Protein AF-A0A810MU60-F1 (afdb_monomer_lite)

Secondary structure (DSSP, 8-state):
----PPP---HHHHGGG--HHHHHHHHHHHHHHHHHHHHHHHHHHHHHHH-HHHHHHHHHHHT-S-GGG--S----SB-TTSPBP--HHHHHHHHHHHHHHHHHHHHHHTT-

Structure (mmCIF, N/CA/C/O backbone):
data_AF-A0A810MU60-F1
#
_entry.id   AF-A0A810MU60-F1
#
loop_
_atom_site.group_PDB
_atom_si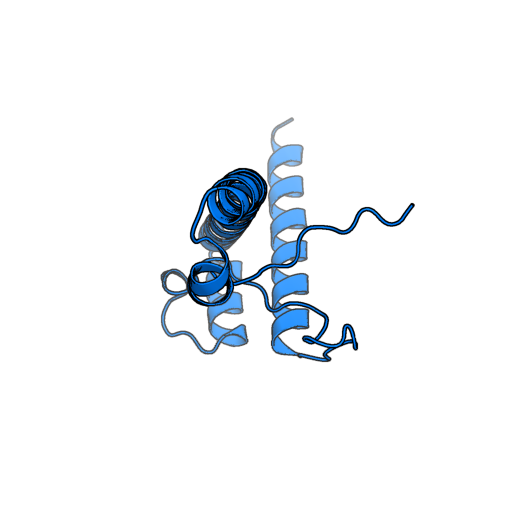te.id
_atom_site.type_symbol
_atom_site.label_atom_id
_atom_site.label_alt_id
_atom_site.label_comp_id
_atom_site.label_asym_id
_atom_site.label_entity_id
_atom_site.label_seq_id
_atom_site.pdbx_PDB_ins_code
_atom_site.Cartn_x
_atom_site.Cartn_y
_atom_site.Cartn_z
_atom_site.occupancy
_atom_site.B_iso_or_equiv
_atom_site.auth_seq_id
_atom_site.auth_comp_id
_atom_site.auth_asym_id
_atom_site.auth_atom_id
_atom_site.pdbx_PDB_model_num
ATOM 1 N N . MET A 1 1 ? 9.371 21.506 -18.593 1.00 31.98 1 MET A N 1
ATOM 2 C CA . MET A 1 1 ? 10.083 20.217 -18.725 1.00 31.98 1 MET A CA 1
ATOM 3 C C . MET A 1 1 ? 9.349 19.211 -17.861 1.00 31.98 1 MET A C 1
ATOM 5 O O . MET A 1 1 ? 9.357 19.369 -16.648 1.00 31.98 1 MET A O 1
ATOM 9 N N . ALA A 1 2 ? 8.615 18.274 -18.463 1.00 30.67 2 ALA A N 1
ATOM 10 C CA . ALA A 1 2 ? 7.940 17.227 -17.704 1.00 30.67 2 ALA A CA 1
ATOM 11 C C . ALA A 1 2 ? 9.018 16.299 -17.135 1.00 30.67 2 ALA A C 1
ATOM 13 O O . ALA A 1 2 ? 9.748 15.661 -17.889 1.00 30.67 2 ALA A O 1
ATOM 14 N N . THR A 1 3 ? 9.176 16.289 -15.815 1.00 36.25 3 THR A N 1
ATOM 15 C CA . THR A 1 3 ? 9.965 15.275 -15.124 1.00 36.25 3 THR A CA 1
ATOM 16 C C . THR A 1 3 ? 9.240 13.953 -15.315 1.00 36.25 3 THR A C 1
ATOM 18 O O . THR A 1 3 ? 8.257 13.665 -14.632 1.00 36.25 3 THR A O 1
ATOM 21 N N . ASP A 1 4 ? 9.691 13.195 -16.313 1.00 38.22 4 ASP A N 1
ATOM 22 C CA . ASP A 1 4 ? 9.208 11.862 -16.647 1.00 38.22 4 ASP A CA 1
ATOM 23 C C . ASP A 1 4 ? 9.510 10.957 -15.447 1.00 38.22 4 ASP A C 1
ATOM 25 O O . ASP A 1 4 ? 10.597 10.399 -15.290 1.00 38.22 4 ASP A O 1
ATOM 29 N N . SER A 1 5 ? 8.589 10.960 -14.482 1.00 43.06 5 SER A N 1
ATOM 30 C CA . SER A 1 5 ? 8.706 10.152 -13.281 1.00 43.06 5 SER A CA 1
ATOM 31 C C . SER A 1 5 ? 8.768 8.710 -13.753 1.00 43.06 5 SER A C 1
ATOM 33 O O . SER A 1 5 ? 7.834 8.256 -14.417 1.00 43.06 5 SER A O 1
ATOM 35 N N . PRO A 1 6 ? 9.856 7.987 -13.462 1.00 51.84 6 PRO A N 1
ATOM 36 C CA . PRO A 1 6 ? 10.114 6.730 -14.132 1.00 51.84 6 PRO A CA 1
ATOM 37 C C . PRO A 1 6 ? 8.978 5.747 -13.830 1.00 51.84 6 PRO A C 1
ATOM 39 O O . PRO A 1 6 ? 8.671 5.444 -12.671 1.00 51.84 6 PRO A O 1
ATOM 42 N N . ARG A 1 7 ? 8.313 5.310 -14.909 1.00 58.38 7 ARG A N 1
ATOM 43 C CA . ARG A 1 7 ? 7.166 4.394 -14.897 1.00 58.38 7 ARG A CA 1
ATOM 44 C C . ARG A 1 7 ? 7.494 3.149 -14.072 1.00 58.38 7 ARG A C 1
ATOM 46 O O . ARG A 1 7 ? 8.589 2.590 -14.161 1.00 58.38 7 ARG A O 1
ATOM 53 N N . ALA A 1 8 ? 6.526 2.680 -13.288 1.00 56.84 8 ALA A N 1
ATOM 54 C CA . ALA A 1 8 ? 6.640 1.413 -12.576 1.00 56.84 8 ALA A CA 1
ATOM 55 C C . ALA A 1 8 ? 6.568 0.246 -13.582 1.00 56.84 8 ALA A C 1
ATOM 57 O O . ALA A 1 8 ? 5.495 -0.272 -13.865 1.00 56.84 8 ALA A O 1
ATOM 58 N N . SER A 1 9 ? 7.717 -0.128 -14.148 1.00 62.91 9 SER A N 1
ATOM 59 C CA . SER A 1 9 ? 7.898 -1.305 -15.008 1.00 62.91 9 SER A CA 1
ATOM 60 C C . SER A 1 9 ? 8.367 -2.508 -14.178 1.00 62.91 9 SER A C 1
ATOM 62 O O . SER A 1 9 ? 9.046 -2.337 -13.159 1.00 62.91 9 SER A O 1
ATOM 64 N N . SER A 1 10 ? 7.989 -3.724 -14.582 1.00 66.25 10 SER A N 1
ATOM 65 C CA . SER A 1 10 ? 8.425 -4.973 -13.944 1.00 66.25 10 SER A CA 1
ATOM 66 C C . SER A 1 10 ? 9.847 -5.343 -14.375 1.00 66.25 10 SER A C 1
ATOM 68 O O . SER A 1 10 ? 10.211 -5.191 -15.539 1.00 66.25 10 SER A O 1
ATOM 70 N N . VAL A 1 11 ? 10.631 -5.919 -13.453 1.00 67.06 11 VAL A N 1
ATOM 71 C CA . VAL A 1 11 ? 11.972 -6.479 -13.738 1.00 67.06 11 VAL A CA 1
ATOM 72 C C . VAL A 1 11 ? 11.932 -7.449 -14.908 1.00 67.06 11 VAL A C 1
ATOM 74 O O . VAL A 1 11 ? 12.799 -7.409 -15.774 1.00 67.06 11 VAL A O 1
ATOM 77 N N . TRP A 1 12 ? 10.902 -8.287 -14.961 1.00 64.62 12 TRP A N 1
ATOM 78 C CA . TRP A 1 12 ? 10.765 -9.305 -15.996 1.00 64.62 12 TRP A CA 1
ATOM 79 C C . TRP A 1 12 ? 10.427 -8.718 -17.367 1.00 64.62 12 TRP A C 1
ATOM 81 O O . TRP A 1 12 ? 10.823 -9.287 -18.378 1.00 64.62 12 TRP A O 1
ATOM 91 N N . THR A 1 13 ? 9.757 -7.564 -17.401 1.00 71.81 13 THR A N 1
ATOM 92 C CA . THR A 1 13 ? 9.440 -6.843 -18.640 1.00 71.81 13 THR A CA 1
ATOM 93 C C . THR A 1 13 ? 10.683 -6.183 -19.232 1.00 71.81 13 THR A C 1
ATOM 95 O O . THR A 1 13 ? 10.865 -6.198 -20.444 1.00 71.81 13 THR A O 1
ATOM 98 N N . GLU A 1 14 ? 11.569 -5.640 -18.393 1.00 70.25 14 GLU A N 1
ATOM 99 C CA . GLU A 1 14 ? 12.779 -4.958 -18.870 1.00 70.25 14 GLU A CA 1
ATOM 100 C C . GLU A 1 14 ? 13.967 -5.906 -19.102 1.00 70.25 14 GLU A C 1
ATOM 102 O O . GLU A 1 14 ? 14.840 -5.600 -19.914 1.00 70.25 14 GLU A O 1
ATOM 107 N N . MET A 1 15 ? 14.013 -7.059 -18.419 1.00 73.69 15 MET A N 1
ATOM 108 C CA . MET A 1 15 ? 15.140 -8.005 -18.467 1.00 73.69 15 MET A CA 1
ATOM 109 C C . MET A 1 15 ? 15.608 -8.395 -19.883 1.00 73.69 15 MET A C 1
ATOM 111 O O . MET A 1 15 ? 16.824 -8.441 -20.098 1.00 73.69 15 MET A O 1
ATOM 115 N N . PRO A 1 16 ? 14.720 -8.653 -20.866 1.00 75.44 16 PRO A N 1
ATOM 116 C CA . PRO A 1 16 ? 15.139 -8.961 -22.235 1.00 75.44 16 PRO A CA 1
ATOM 117 C C . PRO A 1 16 ? 15.964 -7.845 -22.896 1.00 75.44 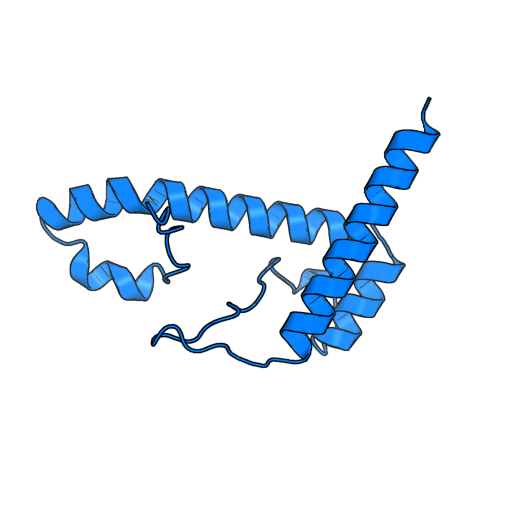16 PRO A C 1
ATOM 119 O O . PRO A 1 16 ? 16.844 -8.133 -23.704 1.00 75.44 16 PRO A O 1
ATOM 122 N N . PHE A 1 17 ? 15.733 -6.586 -22.512 1.00 72.69 17 PHE A N 1
ATOM 123 C CA . PHE A 1 17 ? 16.384 -5.395 -23.074 1.00 72.69 17 PHE A CA 1
ATOM 124 C C . PHE A 1 17 ? 17.627 -4.950 -22.286 1.00 72.69 17 PHE A C 1
ATOM 126 O O . PHE A 1 17 ? 18.274 -3.968 -22.645 1.00 72.69 17 PHE A O 1
ATOM 133 N N . MET A 1 18 ? 17.971 -5.663 -21.209 1.00 76.12 18 MET A N 1
ATOM 134 C CA . MET A 1 18 ? 19.088 -5.346 -20.310 1.00 76.12 18 MET A CA 1
ATOM 135 C C . MET A 1 18 ? 20.360 -6.159 -20.609 1.00 76.12 18 MET A C 1
ATOM 137 O O . MET A 1 18 ? 21.269 -6.216 -19.782 1.00 76.12 18 MET A O 1
ATOM 141 N N . ARG A 1 19 ? 20.464 -6.770 -21.797 1.00 74.12 19 ARG A N 1
ATOM 142 C CA . ARG A 1 19 ? 21.652 -7.531 -22.224 1.00 74.12 19 ARG A CA 1
ATOM 143 C C . ARG A 1 19 ? 22.688 -6.645 -22.930 1.00 74.12 19 ARG A C 1
ATOM 145 O O . ARG A 1 19 ? 22.342 -5.683 -23.610 1.00 74.12 19 ARG A O 1
ATOM 152 N N . GLY A 1 20 ? 23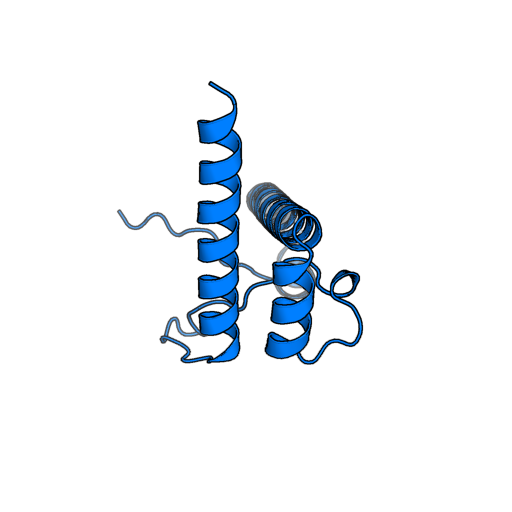.965 -7.007 -22.798 1.00 81.00 20 GLY A N 1
ATOM 153 C CA . GLY A 1 20 ? 25.087 -6.284 -23.408 1.00 81.00 20 GLY A CA 1
ATOM 154 C C . GLY A 1 20 ? 25.443 -4.963 -22.701 1.00 81.00 20 GLY A C 1
ATOM 155 O O . GLY A 1 20 ? 24.823 -4.608 -21.697 1.00 81.00 20 GLY A O 1
ATOM 156 N N . PRO A 1 21 ? 26.449 -4.223 -23.198 1.00 78.56 21 PRO A N 1
ATOM 157 C CA . PRO A 1 21 ? 26.956 -3.009 -22.547 1.00 78.56 21 PRO A CA 1
ATOM 158 C C . PRO A 1 21 ? 25.892 -1.904 -22.402 1.00 78.56 21 PRO A C 1
ATOM 160 O O . PRO A 1 21 ? 25.766 -1.323 -21.326 1.00 78.56 21 PRO A O 1
ATOM 163 N N . ILE A 1 22 ? 25.051 -1.700 -23.424 1.00 79.38 22 ILE A N 1
ATOM 164 C CA . ILE A 1 22 ? 23.914 -0.757 -23.385 1.00 79.38 22 ILE A CA 1
ATOM 165 C C . ILE A 1 22 ? 22.864 -1.204 -22.351 1.00 79.38 22 ILE A C 1
ATOM 167 O O . ILE A 1 22 ? 22.335 -0.399 -21.582 1.00 79.38 22 ILE A O 1
ATOM 171 N N . GLY A 1 23 ? 22.591 -2.508 -22.273 1.00 79.38 23 GLY A N 1
ATOM 172 C CA . GLY A 1 23 ? 21.680 -3.074 -21.282 1.00 79.38 23 GLY A CA 1
ATOM 173 C C . GLY A 1 23 ? 22.166 -2.900 -19.839 1.00 79.38 23 GLY A C 1
ATOM 174 O O . GLY A 1 23 ? 21.365 -2.617 -18.947 1.00 79.38 23 GLY A O 1
ATOM 175 N N . ALA A 1 24 ? 23.481 -2.980 -19.610 1.00 80.81 24 ALA A N 1
ATOM 176 C CA . ALA A 1 24 ? 24.090 -2.756 -18.301 1.00 80.81 24 ALA A CA 1
ATOM 177 C C . ALA A 1 24 ? 23.993 -1.291 -17.837 1.00 80.81 24 ALA A C 1
ATOM 179 O O . ALA A 1 24 ? 23.858 -1.031 -16.639 1.00 80.81 24 ALA A O 1
ATOM 180 N N . GLU A 1 25 ? 24.060 -0.325 -18.754 1.00 82.50 25 GLU A N 1
ATOM 181 C CA . GLU A 1 25 ? 23.818 1.094 -18.451 1.00 82.50 25 GLU A CA 1
ATOM 182 C C . GLU A 1 25 ? 22.348 1.355 -18.134 1.00 82.50 25 GLU A C 1
ATOM 184 O O . GLU A 1 25 ? 22.029 1.980 -17.119 1.00 82.50 25 GLU A O 1
ATOM 189 N N . ARG A 1 26 ? 21.441 0.786 -18.934 1.00 79.12 26 ARG A N 1
ATOM 190 C CA . ARG A 1 26 ? 19.998 0.871 -18.693 1.00 79.12 26 ARG A CA 1
ATOM 191 C C . ARG A 1 26 ? 19.610 0.265 -17.342 1.00 79.12 26 ARG A C 1
ATOM 193 O O . ARG A 1 26 ? 18.824 0.857 -16.607 1.00 79.12 26 ARG A O 1
ATOM 200 N N . LEU A 1 27 ? 20.212 -0.864 -16.963 1.00 80.00 27 LEU A N 1
ATOM 201 C CA . LEU A 1 27 ? 20.033 -1.467 -15.641 1.00 80.00 27 LEU A CA 1
ATOM 202 C C . LEU A 1 27 ? 20.543 -0.549 -14.518 1.00 80.00 27 LEU A C 1
ATOM 204 O O . LEU A 1 27 ? 19.841 -0.356 -13.524 1.00 80.00 27 LEU A O 1
ATOM 208 N N . ARG A 1 28 ? 21.731 0.052 -14.677 1.00 83.06 28 ARG A N 1
ATOM 209 C CA . ARG A 1 28 ? 22.294 1.008 -13.705 1.00 83.06 28 ARG A CA 1
ATOM 210 C C . ARG A 1 28 ? 21.388 2.222 -13.491 1.00 83.06 28 ARG A C 1
ATOM 212 O O . ARG A 1 28 ? 21.222 2.640 -12.349 1.00 83.06 28 ARG A O 1
ATOM 219 N N . ALA A 1 29 ? 20.766 2.736 -14.549 1.00 83.31 29 ALA A N 1
ATOM 220 C CA . ALA A 1 29 ? 19.811 3.841 -14.460 1.00 83.31 29 ALA A CA 1
ATOM 221 C C . ALA A 1 29 ? 18.475 3.429 -13.812 1.00 83.31 29 ALA A C 1
ATOM 223 O O . ALA A 1 29 ? 17.861 4.209 -13.088 1.00 83.31 29 ALA A O 1
ATOM 224 N N . TRP A 1 30 ? 18.029 2.194 -14.042 1.00 80.69 30 TRP A N 1
ATOM 225 C CA . TRP A 1 30 ? 16.708 1.719 -13.627 1.00 80.69 30 TRP A CA 1
ATOM 226 C C . TRP A 1 30 ? 16.643 1.184 -12.184 1.00 80.69 30 TRP A C 1
ATOM 228 O O . TRP A 1 30 ? 15.631 1.343 -11.495 1.00 80.69 30 TRP A O 1
ATOM 238 N N . LEU A 1 31 ? 17.720 0.568 -11.685 1.00 83.44 31 LEU A N 1
ATOM 239 C CA . LEU A 1 31 ? 17.769 -0.002 -10.331 1.00 83.44 31 LEU A CA 1
ATOM 240 C C . LEU A 1 31 ? 17.472 1.010 -9.205 1.00 83.44 31 LEU A C 1
ATOM 242 O O . LEU A 1 31 ? 16.726 0.647 -8.288 1.00 83.44 31 LEU A O 1
ATOM 246 N N . PRO A 1 32 ? 17.993 2.255 -9.226 1.00 86.25 32 PRO A N 1
ATOM 247 C CA . PRO A 1 32 ? 17.653 3.263 -8.224 1.00 86.25 32 PRO A CA 1
ATOM 248 C C . PRO A 1 32 ? 16.149 3.535 -8.151 1.00 86.25 32 PRO A C 1
ATOM 250 O O . PRO A 1 32 ? 15.579 3.509 -7.061 1.00 86.25 32 PRO A O 1
ATOM 253 N N . THR A 1 33 ? 15.480 3.681 -9.298 1.00 82.62 33 THR A N 1
ATOM 254 C CA . THR A 1 33 ? 14.023 3.847 -9.353 1.00 82.62 33 THR A CA 1
ATOM 255 C C . THR A 1 33 ? 13.295 2.687 -8.685 1.00 82.62 33 THR A C 1
ATOM 257 O O . THR A 1 33 ? 12.382 2.899 -7.886 1.00 82.62 33 THR A O 1
ATOM 260 N N . GLN A 1 34 ? 13.694 1.451 -8.989 1.00 81.12 34 GLN A N 1
ATOM 261 C CA . GLN A 1 34 ? 13.071 0.267 -8.399 1.00 81.12 34 GLN A CA 1
ATOM 262 C C . GLN A 1 34 ? 13.252 0.220 -6.884 1.00 81.12 34 GLN A C 1
ATOM 264 O O . GLN A 1 34 ? 12.313 -0.128 -6.166 1.00 81.12 34 GLN A O 1
ATOM 269 N N . ARG A 1 35 ? 14.429 0.610 -6.381 1.00 85.88 35 ARG A N 1
ATOM 270 C CA . ARG A 1 35 ? 14.676 0.728 -4.938 1.00 85.88 35 ARG A CA 1
ATOM 271 C C . ARG A 1 35 ? 13.743 1.757 -4.310 1.00 85.88 35 ARG A C 1
ATOM 273 O O . ARG A 1 35 ? 13.038 1.413 -3.369 1.00 85.88 35 ARG A O 1
ATOM 280 N N . THR A 1 36 ? 13.651 2.960 -4.875 1.00 87.69 36 THR A N 1
ATOM 281 C CA . THR A 1 36 ? 12.732 4.002 -4.394 1.00 87.69 36 THR A CA 1
ATOM 282 C C . THR A 1 36 ? 11.280 3.526 -4.383 1.00 87.69 36 THR A C 1
ATOM 284 O O . THR A 1 36 ? 10.568 3.741 -3.403 1.00 87.69 36 THR A O 1
ATOM 287 N N . ASN A 1 37 ? 10.834 2.843 -5.439 1.00 86.19 37 ASN A N 1
ATOM 288 C CA . ASN A 1 37 ? 9.473 2.317 -5.524 1.00 86.19 37 ASN A CA 1
ATOM 289 C C . ASN A 1 37 ? 9.200 1.251 -4.456 1.00 86.19 37 ASN A C 1
ATOM 291 O O . ASN A 1 37 ? 8.144 1.284 -3.825 1.00 86.19 37 ASN A O 1
ATOM 295 N N . ARG A 1 38 ? 10.159 0.349 -4.210 1.00 88.19 38 ARG A N 1
ATOM 296 C CA . ARG A 1 38 ? 10.067 -0.651 -3.136 1.00 88.19 38 ARG A CA 1
ATOM 297 C C . ARG A 1 38 ? 10.022 0.005 -1.762 1.00 88.19 38 ARG A C 1
ATOM 299 O O . ARG A 1 38 ? 9.120 -0.310 -1.000 1.00 88.19 38 ARG A O 1
ATOM 306 N N . THR A 1 39 ? 10.908 0.959 -1.479 1.00 90.62 39 THR A N 1
ATOM 307 C CA . THR A 1 39 ? 10.897 1.709 -0.213 1.00 90.62 39 THR A CA 1
ATOM 308 C C . THR A 1 39 ? 9.558 2.408 0.005 1.00 90.62 39 THR A C 1
ATOM 310 O O . THR A 1 39 ? 8.961 2.273 1.065 1.00 90.62 39 THR A O 1
ATOM 313 N N . ARG A 1 40 ? 9.020 3.092 -1.014 1.00 90.94 40 ARG A N 1
ATOM 314 C CA . ARG A 1 40 ? 7.698 3.733 -0.921 1.00 90.94 40 ARG A CA 1
ATOM 315 C C . ARG A 1 40 ? 6.585 2.722 -0.642 1.00 90.94 40 ARG A C 1
ATOM 317 O O . ARG A 1 40 ? 5.701 3.008 0.159 1.00 90.94 40 ARG A O 1
ATOM 324 N N . ALA A 1 41 ? 6.609 1.562 -1.296 1.00 91.62 41 ALA A N 1
ATOM 325 C CA . ALA A 1 41 ? 5.627 0.507 -1.061 1.00 91.62 41 ALA A CA 1
ATOM 326 C C . ALA A 1 41 ? 5.722 -0.046 0.370 1.00 91.62 41 ALA A C 1
ATOM 328 O O . ALA A 1 41 ? 4.700 -0.119 1.051 1.00 91.62 41 ALA A O 1
ATOM 329 N N . THR A 1 42 ? 6.932 -0.339 0.852 1.00 93.81 42 THR A N 1
ATOM 330 C CA . THR A 1 42 ? 7.179 -0.776 2.232 1.00 93.81 42 THR A CA 1
ATOM 331 C C . THR A 1 42 ? 6.675 0.252 3.240 1.00 93.81 42 THR A C 1
ATOM 333 O O . THR A 1 42 ? 5.854 -0.098 4.081 1.00 93.81 42 THR A O 1
ATOM 336 N N . ASN A 1 43 ? 7.040 1.529 3.092 1.00 94.94 43 ASN A N 1
ATOM 337 C CA . ASN A 1 43 ? 6.609 2.583 4.015 1.00 94.94 43 ASN A CA 1
ATOM 338 C C . ASN A 1 43 ? 5.078 2.720 4.049 1.00 94.94 43 ASN A C 1
ATOM 340 O O . ASN A 1 43 ? 4.489 2.856 5.116 1.00 94.94 43 ASN A O 1
ATOM 344 N N . ARG A 1 44 ? 4.401 2.652 2.892 1.00 95.25 44 ARG A N 1
ATOM 345 C CA . ARG A 1 44 ? 2.925 2.662 2.845 1.00 95.25 44 ARG A CA 1
ATOM 346 C C .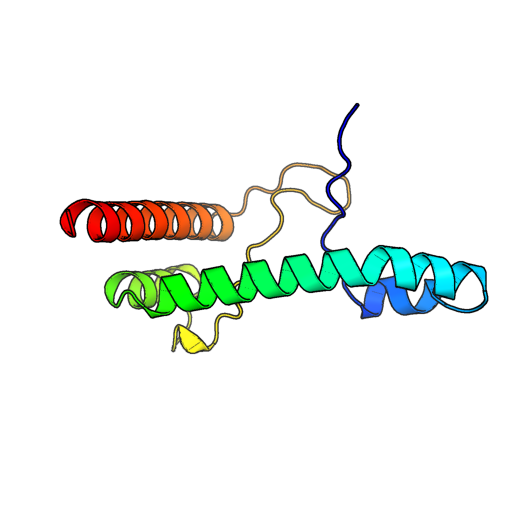 ARG A 1 44 ? 2.328 1.479 3.596 1.00 95.25 44 ARG A C 1
ATOM 348 O O . ARG A 1 44 ? 1.375 1.653 4.349 1.00 95.25 44 ARG A O 1
ATOM 355 N N . ARG A 1 45 ? 2.877 0.284 3.373 1.00 96.88 45 ARG A N 1
ATOM 356 C CA . ARG A 1 45 ? 2.439 -0.938 4.047 1.00 96.88 45 ARG A CA 1
ATOM 357 C C . ARG A 1 45 ? 2.599 -0.806 5.557 1.00 96.88 45 ARG A C 1
ATOM 359 O O . ARG A 1 45 ? 1.642 -1.067 6.273 1.00 96.88 45 ARG A O 1
ATOM 366 N N . GLU A 1 46 ? 3.773 -0.410 6.031 1.00 97.06 46 GLU A N 1
ATOM 367 C CA . GLU A 1 46 ? 4.063 -0.273 7.462 1.00 97.06 46 GLU A CA 1
ATOM 368 C C . GLU A 1 46 ? 3.099 0.698 8.138 1.00 97.06 46 GLU A C 1
ATOM 370 O O . GLU A 1 46 ? 2.479 0.343 9.137 1.00 97.06 46 GLU A O 1
ATOM 375 N N . ARG A 1 47 ? 2.880 1.867 7.529 1.00 96.12 47 ARG A N 1
ATOM 376 C CA . ARG A 1 47 ? 1.957 2.878 8.054 1.00 96.12 47 ARG A CA 1
ATOM 377 C C . ARG A 1 47 ? 0.522 2.371 8.141 1.00 96.12 47 ARG A C 1
ATOM 379 O O . ARG A 1 47 ? -0.104 2.488 9.182 1.00 96.12 47 ARG A O 1
ATOM 386 N N . VAL A 1 48 ? 0.006 1.726 7.095 1.00 97.50 48 VAL A N 1
ATOM 387 C CA . VAL A 1 48 ? -1.347 1.139 7.144 1.00 97.50 48 VAL A CA 1
ATOM 388 C C . VAL A 1 48 ? -1.441 0.027 8.192 1.00 97.50 48 VAL A C 1
ATOM 390 O O . VAL A 1 48 ? -2.459 -0.095 8.865 1.00 97.50 48 VAL A O 1
ATOM 393 N N . LEU A 1 49 ? -0.399 -0.794 8.352 1.00 96.94 49 LEU A N 1
ATOM 394 C CA . LEU A 1 49 ? -0.404 -1.885 9.331 1.00 96.94 49 LEU A CA 1
ATOM 395 C C . LEU A 1 49 ? -0.299 -1.405 10.787 1.00 96.94 49 LEU A C 1
ATOM 397 O O . LEU A 1 49 ? -0.710 -2.153 11.681 1.00 96.94 49 LEU A O 1
ATOM 401 N N . ALA A 1 50 ? 0.210 -0.192 11.016 1.00 97.00 50 ALA A N 1
ATOM 402 C CA . ALA A 1 50 ? 0.273 0.437 12.334 1.00 97.00 50 ALA A CA 1
ATOM 403 C C . ALA A 1 50 ? -1.112 0.834 12.875 1.00 97.00 50 ALA A C 1
ATOM 405 O O . ALA A 1 50 ? -1.294 0.915 14.085 1.00 97.00 50 ALA A O 1
ATOM 406 N N . HIS A 1 51 ? -2.095 1.026 11.990 1.00 97.00 51 HIS A N 1
ATOM 407 C CA . HIS A 1 51 ? -3.440 1.479 12.342 1.00 97.00 51 HIS A CA 1
ATOM 408 C C . HIS A 1 51 ? -4.473 0.358 12.194 1.00 97.00 51 HIS A C 1
ATOM 410 O O . HIS A 1 51 ? -4.790 -0.073 11.086 1.00 97.00 51 HIS A O 1
ATOM 416 N N . ASP A 1 52 ? -5.068 -0.087 13.302 1.00 97.12 52 ASP A N 1
ATOM 417 C CA . ASP A 1 52 ? -6.059 -1.175 13.322 1.00 97.12 52 ASP A CA 1
ATOM 418 C C . ASP A 1 52 ? -7.255 -0.927 12.388 1.00 97.12 52 ASP A C 1
ATOM 420 O O . ASP A 1 52 ? -7.648 -1.811 11.620 1.00 97.12 52 ASP A O 1
ATOM 424 N N . TRP A 1 53 ? -7.789 0.297 12.397 1.00 97.56 53 TRP A N 1
ATOM 425 C CA . TRP A 1 53 ? -8.887 0.716 11.521 1.00 97.56 53 TRP A CA 1
ATOM 426 C C . TRP A 1 53 ? -8.489 0.663 10.037 1.00 97.56 53 TRP A C 1
ATOM 428 O O . TRP A 1 53 ? -9.281 0.247 9.186 1.00 97.56 53 TRP A O 1
ATOM 438 N N . ALA A 1 54 ? -7.242 1.022 9.724 1.00 97.38 54 ALA A N 1
ATOM 439 C CA . ALA A 1 54 ? -6.732 1.050 8.362 1.00 97.38 54 ALA A CA 1
ATOM 440 C C . ALA A 1 54 ? -6.533 -0.369 7.819 1.00 97.38 54 ALA A C 1
ATOM 442 O O . ALA A 1 54 ? -6.852 -0.629 6.658 1.00 97.38 54 ALA A O 1
ATOM 443 N N . ARG A 1 55 ? -6.089 -1.314 8.663 1.00 97.81 55 ARG A N 1
ATOM 444 C CA . ARG A 1 55 ? -6.003 -2.742 8.307 1.00 97.81 55 ARG A CA 1
ATOM 445 C C . ARG A 1 55 ? -7.361 -3.307 7.908 1.00 97.81 55 ARG A C 1
ATOM 447 O O . ARG A 1 55 ? -7.470 -3.951 6.866 1.00 97.81 55 ARG A O 1
ATOM 454 N N . THR A 1 56 ? -8.395 -3.040 8.704 1.00 97.56 56 THR A N 1
ATOM 455 C CA . THR A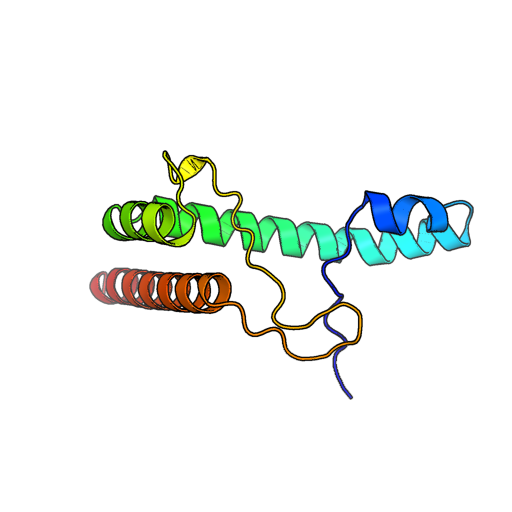 1 56 ? -9.761 -3.508 8.427 1.00 97.56 56 THR A CA 1
ATOM 456 C C . THR A 1 56 ? -10.287 -2.929 7.116 1.00 97.56 56 THR A C 1
ATOM 458 O O . THR A 1 56 ? -10.771 -3.674 6.261 1.00 97.56 56 THR A O 1
ATOM 461 N N . ARG A 1 57 ? -10.124 -1.617 6.905 1.00 97.50 57 ARG A N 1
ATOM 462 C CA . ARG A 1 57 ? -10.550 -0.954 5.665 1.00 97.50 57 ARG A CA 1
ATOM 463 C C . ARG A 1 57 ? -9.780 -1.459 4.443 1.00 97.50 57 ARG A C 1
ATOM 465 O O . ARG A 1 57 ? -10.380 -1.690 3.398 1.00 97.50 57 ARG A O 1
ATOM 472 N N . LEU A 1 58 ? -8.474 -1.700 4.565 1.00 97.62 58 LEU A N 1
ATOM 473 C CA . LEU A 1 58 ? -7.666 -2.286 3.493 1.00 97.62 58 LEU A CA 1
ATOM 474 C C . LEU A 1 58 ? -8.188 -3.668 3.077 1.00 97.62 58 LEU A C 1
ATOM 476 O O . LEU A 1 58 ? -8.318 -3.939 1.882 1.00 97.62 58 LEU A O 1
ATOM 480 N N . CYS A 1 59 ? -8.501 -4.529 4.050 1.00 97.31 59 CYS A N 1
ATOM 481 C CA . CYS A 1 59 ? -9.078 -5.844 3.784 1.00 97.31 59 CYS A CA 1
ATOM 482 C C . CYS A 1 59 ? -10.400 -5.746 3.019 1.00 97.31 59 CYS A C 1
ATOM 484 O O . CYS A 1 59 ? -10.623 -6.541 2.112 1.00 97.31 59 CYS A O 1
ATOM 486 N N . GLN A 1 60 ? -11.242 -4.756 3.323 1.00 96.44 60 GLN A N 1
ATOM 487 C CA . GLN A 1 60 ? -12.497 -4.522 2.601 1.00 96.44 60 GLN A CA 1
ATOM 488 C C . GLN A 1 60 ? -12.252 -4.051 1.161 1.00 96.44 60 GLN A C 1
ATOM 490 O O . GLN A 1 60 ? -12.838 -4.602 0.231 1.00 96.44 60 GLN A O 1
ATOM 495 N N . ILE A 1 61 ? -11.345 -3.087 0.960 1.00 95.38 61 ILE A N 1
ATOM 496 C CA . ILE A 1 61 ? -11.021 -2.537 -0.369 1.00 95.38 61 ILE A CA 1
ATOM 497 C C . ILE A 1 61 ? -10.467 -3.622 -1.300 1.00 95.38 61 ILE A C 1
ATOM 499 O O . ILE A 1 61 ? -10.844 -3.709 -2.469 1.00 95.38 61 ILE A O 1
ATOM 503 N N . LEU A 1 62 ? -9.544 -4.436 -0.786 1.00 94.75 62 LEU A N 1
ATOM 504 C CA . LEU A 1 62 ? -8.827 -5.441 -1.572 1.00 94.75 62 LEU A CA 1
ATOM 505 C C . LEU A 1 62 ? -9.422 -6.848 -1.462 1.00 94.75 62 LEU A C 1
ATOM 507 O O . LEU A 1 62 ? -8.877 -7.771 -2.062 1.00 94.75 62 LEU A O 1
ATOM 511 N N . GLN A 1 63 ? -10.514 -7.010 -0.710 1.00 94.50 63 GLN A N 1
ATOM 512 C CA . GLN A 1 63 ? -11.140 -8.303 -0.411 1.00 94.50 63 GLN A CA 1
ATOM 513 C C . GLN A 1 63 ? -10.120 -9.330 0.119 1.00 94.50 63 GLN A C 1
ATOM 515 O O . GLN A 1 63 ? -10.073 -10.484 -0.305 1.00 94.50 63 GLN A O 1
ATOM 520 N N . LEU A 1 64 ? -9.257 -8.887 1.038 1.00 93.44 64 LEU A N 1
ATOM 521 C CA . LEU A 1 64 ? -8.217 -9.713 1.650 1.00 93.44 64 LEU A CA 1
ATOM 522 C C . LEU A 1 64 ? -8.695 -10.286 2.981 1.00 93.44 64 LEU A C 1
ATOM 524 O O . LEU A 1 64 ? -9.357 -9.614 3.764 1.00 93.44 64 LEU A O 1
ATOM 528 N N . THR A 1 65 ? -8.263 -11.509 3.284 1.00 94.31 65 THR A N 1
ATOM 529 C CA . THR A 1 65 ? -8.471 -12.121 4.608 1.00 94.31 65 THR A CA 1
ATOM 530 C C . THR A 1 65 ? -7.550 -11.534 5.682 1.00 94.31 65 THR A C 1
ATOM 532 O O . THR A 1 65 ? -7.836 -11.650 6.864 1.00 94.31 65 THR A O 1
ATOM 535 N N . ASP A 1 66 ? -6.404 -10.975 5.279 1.00 95.12 66 ASP A N 1
ATOM 536 C CA . ASP A 1 66 ? -5.391 -10.399 6.168 1.00 95.12 66 ASP A CA 1
ATOM 537 C C . ASP A 1 66 ? -4.662 -9.254 5.448 1.00 95.12 66 ASP A C 1
ATOM 539 O O . ASP A 1 66 ? -4.125 -9.432 4.348 1.00 95.12 66 ASP A O 1
ATOM 543 N N . ALA A 1 67 ? -4.604 -8.092 6.099 1.00 95.56 67 ALA A N 1
ATOM 544 C CA . ALA A 1 67 ? -3.935 -6.888 5.624 1.00 95.56 67 ALA A CA 1
ATOM 545 C C . ALA A 1 67 ? -2.430 -7.103 5.389 1.00 95.56 67 ALA A C 1
ATOM 547 O O . ALA A 1 67 ? -1.848 -6.481 4.500 1.00 95.56 67 ALA A O 1
ATOM 548 N N . ARG A 1 68 ? -1.784 -8.027 6.117 1.00 96.00 68 ARG A N 1
ATOM 549 C CA . ARG A 1 68 ? -0.351 -8.350 5.956 1.00 96.00 68 ARG A CA 1
ATOM 550 C C . ARG A 1 68 ? -0.021 -8.967 4.595 1.00 96.00 68 ARG A C 1
ATOM 552 O O . ARG A 1 68 ? 1.152 -9.004 4.211 1.00 96.00 68 ARG A O 1
ATOM 559 N N . LYS A 1 69 ? -1.024 -9.435 3.846 1.00 94.38 69 LYS A N 1
ATOM 560 C CA . LYS A 1 69 ? -0.846 -9.930 2.473 1.00 94.38 69 LYS A CA 1
ATOM 561 C C . LYS A 1 69 ? -0.641 -8.796 1.466 1.00 94.38 69 LYS A C 1
ATOM 563 O O . LYS A 1 69 ? -0.087 -9.029 0.395 1.00 94.38 69 LYS A O 1
ATOM 568 N N . TRP A 1 70 ? -1.026 -7.566 1.801 1.00 95.50 70 TRP A N 1
ATOM 569 C CA . TRP A 1 70 ? -0.799 -6.413 0.939 1.00 95.50 70 TRP A CA 1
ATOM 570 C C . TRP A 1 70 ? 0.664 -5.964 0.983 1.00 95.50 70 TRP A C 1
ATOM 572 O O . TRP A 1 70 ? 1.251 -5.752 2.042 1.00 95.50 70 TRP A O 1
ATOM 582 N N . ASN A 1 71 ? 1.279 -5.800 -0.182 1.00 93.56 71 ASN A N 1
ATOM 583 C CA . ASN A 1 71 ? 2.689 -5.428 -0.342 1.00 93.56 71 ASN A CA 1
ATOM 584 C C . ASN A 1 71 ? 2.913 -3.909 -0.486 1.00 93.56 71 ASN A C 1
ATOM 586 O O . ASN A 1 71 ? 4.001 -3.492 -0.876 1.00 93.56 71 ASN A O 1
ATOM 590 N N . GLY A 1 72 ? 1.895 -3.083 -0.225 1.00 93.31 72 GLY A N 1
ATOM 591 C CA . GLY A 1 72 ? 1.985 -1.632 -0.410 1.00 93.31 72 GLY A CA 1
ATOM 592 C C . GLY A 1 72 ? 1.838 -1.172 -1.864 1.00 93.31 72 GLY A C 1
ATOM 593 O O . GLY A 1 72 ? 2.115 -0.006 -2.172 1.00 93.31 72 GLY A O 1
ATOM 594 N N . TYR A 1 73 ? 1.448 -2.070 -2.775 1.00 91.00 73 TYR A N 1
ATOM 595 C CA . TYR A 1 73 ? 1.173 -1.741 -4.169 1.00 91.00 73 TYR A CA 1
ATOM 596 C C . TYR A 1 73 ? -0.103 -0.907 -4.303 1.00 91.00 73 TYR A C 1
ATOM 598 O O . TYR A 1 73 ? -1.124 -1.193 -3.678 1.00 91.00 73 TYR A O 1
ATOM 606 N N . VAL A 1 74 ? -0.031 0.109 -5.161 1.00 90.31 74 VAL A N 1
ATOM 607 C CA . VAL A 1 74 ? -1.165 0.932 -5.582 1.00 90.31 74 VAL A CA 1
ATOM 608 C C . VAL A 1 74 ? -1.169 0.912 -7.109 1.00 90.31 74 VAL A C 1
ATOM 610 O O . VAL A 1 74 ? -0.130 1.250 -7.690 1.00 90.31 74 VAL A O 1
ATOM 613 N N . PRO A 1 75 ? -2.281 0.526 -7.759 1.00 86.69 75 PRO A N 1
ATOM 614 C CA . PRO A 1 75 ? -2.367 0.513 -9.212 1.00 86.69 75 PRO A CA 1
ATOM 615 C C . PRO A 1 75 ? -2.027 1.880 -9.830 1.00 86.69 75 PRO A C 1
ATOM 617 O O . PRO A 1 75 ? -2.366 2.928 -9.257 1.00 86.69 75 PRO A O 1
ATOM 620 N N . PRO A 1 76 ? -1.353 1.907 -10.993 1.00 83.81 76 PRO A N 1
ATOM 621 C CA . PRO A 1 76 ? -1.109 3.148 -11.712 1.00 83.81 76 PRO A CA 1
ATOM 622 C C . PRO A 1 76 ? -2.438 3.800 -12.117 1.00 83.81 76 PRO A C 1
ATOM 624 O O . PRO A 1 76 ? -3.428 3.126 -12.378 1.00 83.81 76 PRO A O 1
ATOM 627 N N . GLY A 1 77 ? -2.468 5.135 -12.150 1.00 84.38 77 GLY A N 1
ATOM 628 C CA . GLY A 1 77 ? -3.662 5.892 -12.560 1.00 84.38 77 GLY A CA 1
ATOM 629 C C . GLY A 1 77 ? -3.835 6.020 -14.071 1.00 84.38 77 GLY A C 1
ATOM 630 O O . GLY A 1 77 ? -4.791 6.642 -14.521 1.00 84.38 77 GLY A O 1
ATOM 631 N N . VAL A 1 78 ? -2.894 5.476 -14.838 1.00 84.00 78 VAL A N 1
ATOM 632 C CA . VAL A 1 78 ? -2.880 5.501 -16.297 1.00 84.00 78 VAL A CA 1
ATOM 633 C C . VAL A 1 78 ? -2.519 4.122 -16.830 1.00 84.00 78 VAL A C 1
ATOM 635 O O . VAL A 1 78 ? -1.797 3.376 -16.164 1.00 84.00 78 VAL A O 1
ATOM 638 N N . ASP A 1 79 ? -3.007 3.802 -18.022 1.00 81.38 79 ASP A N 1
ATOM 639 C CA . ASP A 1 79 ? -2.674 2.571 -18.730 1.00 81.38 79 ASP A CA 1
ATOM 640 C C . ASP A 1 79 ? -1.300 2.664 -19.431 1.00 81.38 79 ASP A C 1
ATOM 642 O O . ASP A 1 79 ? -0.536 3.636 -19.300 1.00 81.38 79 ASP A O 1
ATOM 646 N N . GLU A 1 80 ? -0.957 1.621 -20.186 1.00 74.69 80 GLU A N 1
ATOM 647 C CA . GLU A 1 80 ? 0.272 1.562 -20.983 1.00 74.69 80 GLU A CA 1
ATOM 648 C C . GLU A 1 80 ? 0.337 2.648 -22.074 1.00 74.69 80 GLU A C 1
ATOM 650 O O . GLU A 1 80 ? 1.418 3.150 -22.393 1.00 74.69 80 GLU A O 1
ATOM 655 N N . HIS A 1 81 ? -0.816 3.125 -22.545 1.00 80.00 81 HIS A N 1
ATOM 656 C CA . HIS A 1 81 ? -0.951 4.201 -23.526 1.00 80.00 81 HIS A CA 1
ATOM 657 C C . HIS A 1 81 ? -1.056 5.600 -22.897 1.00 80.00 81 HIS A C 1
ATOM 659 O O . HIS A 1 81 ? -1.205 6.586 -23.618 1.00 80.00 81 HIS A O 1
ATOM 665 N N . GLY A 1 82 ? -0.953 5.709 -21.568 1.00 78.06 82 GLY A N 1
ATOM 666 C CA . GLY A 1 82 ? -1.036 6.980 -20.847 1.00 78.06 82 GLY A CA 1
ATOM 667 C C . GLY A 1 82 ? -2.462 7.511 -20.685 1.00 78.06 82 GLY A C 1
ATOM 668 O O . GLY A 1 82 ? -2.642 8.656 -20.271 1.00 78.06 82 GLY A O 1
ATOM 669 N N . ARG A 1 83 ? -3.482 6.706 -20.990 1.00 82.75 83 ARG A N 1
ATOM 670 C CA . ARG A 1 83 ? -4.883 7.085 -20.804 1.00 82.75 83 ARG A CA 1
ATOM 671 C C . ARG A 1 83 ? -5.274 6.882 -19.342 1.00 82.75 83 ARG A C 1
ATOM 673 O O . ARG A 1 83 ? -4.831 5.912 -18.728 1.00 82.75 83 ARG A O 1
ATOM 680 N N . PRO A 1 84 ? -6.095 7.770 -18.763 1.00 83.38 84 PRO A N 1
ATOM 681 C CA . PRO A 1 84 ? -6.518 7.645 -17.375 1.00 83.38 84 PRO A CA 1
ATOM 682 C C . PRO A 1 84 ? -7.341 6.371 -17.165 1.00 83.38 84 PRO A C 1
ATOM 684 O O . PRO A 1 84 ? -8.310 6.121 -17.881 1.00 83.38 84 PRO A O 1
ATOM 687 N N . VAL A 1 85 ? -6.982 5.596 -16.142 1.00 81.56 85 VAL A N 1
ATOM 688 C CA . VAL A 1 85 ? -7.725 4.404 -15.721 1.00 81.56 85 VAL A CA 1
ATOM 689 C C . VAL A 1 85 ? -8.595 4.774 -14.528 1.00 81.56 85 VAL A C 1
ATOM 691 O O . VAL A 1 85 ? -8.097 5.225 -13.493 1.00 81.56 85 VAL A O 1
ATOM 694 N N . ARG A 1 86 ? -9.909 4.580 -14.667 1.00 78.88 86 ARG A N 1
ATOM 695 C CA . ARG A 1 86 ? -10.855 4.701 -13.554 1.00 78.88 86 ARG A CA 1
ATOM 696 C C . ARG A 1 86 ? -10.963 3.349 -12.862 1.00 78.88 86 ARG A C 1
ATOM 698 O O . ARG A 1 86 ? -11.676 2.470 -13.326 1.00 78.88 86 ARG A O 1
ATOM 705 N N . ASP A 1 87 ? -10.227 3.205 -11.769 1.00 85.62 87 ASP A N 1
ATOM 706 C CA . ASP A 1 87 ? -10.284 2.039 -10.891 1.00 85.62 87 ASP A CA 1
ATOM 707 C C . ASP A 1 87 ? -10.775 2.491 -9.510 1.00 85.62 87 ASP A C 1
ATOM 709 O O . ASP A 1 87 ? -10.109 3.263 -8.813 1.00 85.62 87 ASP A O 1
ATOM 713 N N . GLU A 1 88 ? -11.963 2.027 -9.126 1.00 88.06 88 GLU A N 1
ATOM 714 C CA . GLU A 1 88 ? -12.581 2.332 -7.833 1.00 88.06 88 GLU A CA 1
ATOM 715 C C . GLU A 1 88 ? -11.720 1.851 -6.662 1.00 88.06 88 GLU A C 1
ATOM 717 O O . GLU A 1 88 ? -11.574 2.564 -5.667 1.00 88.06 88 GLU A O 1
ATOM 722 N N . ARG A 1 89 ? -11.062 0.691 -6.796 1.00 89.38 89 ARG A N 1
ATOM 723 C CA . ARG A 1 89 ? -10.169 0.166 -5.754 1.00 89.38 89 ARG A CA 1
ATOM 724 C C . ARG A 1 89 ? -8.957 1.065 -5.590 1.00 89.38 89 ARG A C 1
ATOM 726 O O . ARG A 1 89 ? -8.530 1.324 -4.467 1.00 89.38 89 ARG A O 1
ATOM 733 N N . ARG A 1 90 ? -8.416 1.588 -6.695 1.00 91.50 90 ARG A N 1
ATOM 734 C CA . ARG A 1 90 ? -7.321 2.564 -6.651 1.00 91.50 90 ARG A CA 1
ATOM 735 C C . ARG A 1 90 ? -7.743 3.838 -5.922 1.00 91.50 90 ARG A C 1
ATOM 737 O O . ARG A 1 90 ? -6.969 4.330 -5.104 1.00 91.50 90 ARG A O 1
ATOM 744 N N . HIS A 1 91 ? -8.929 4.375 -6.205 1.00 91.94 91 HIS A N 1
ATOM 745 C CA . HIS A 1 91 ? -9.427 5.561 -5.503 1.00 91.94 91 HIS A CA 1
ATOM 746 C C . HIS A 1 91 ? -9.583 5.301 -4.004 1.00 91.94 91 HIS A C 1
ATOM 748 O O . HIS A 1 91 ? -9.017 6.048 -3.209 1.00 91.94 91 HIS A O 1
ATOM 754 N N . ALA A 1 92 ? -10.215 4.189 -3.624 1.00 94.81 92 ALA A N 1
ATOM 755 C CA . ALA A 1 92 ? -10.382 3.822 -2.222 1.00 94.81 92 ALA A CA 1
ATOM 756 C C . ALA A 1 92 ? -9.036 3.612 -1.497 1.00 94.81 92 ALA A C 1
ATOM 758 O O . ALA A 1 92 ? -8.881 4.014 -0.344 1.00 94.81 92 ALA A O 1
ATOM 759 N N . LEU A 1 93 ? -8.030 3.036 -2.170 1.00 95.50 93 LEU A N 1
ATOM 760 C CA . LEU A 1 93 ? -6.667 2.934 -1.636 1.00 95.50 93 LEU A CA 1
ATOM 761 C C . LEU A 1 93 ? -6.015 4.307 -1.435 1.00 95.50 93 LEU A C 1
ATOM 763 O O . LEU A 1 93 ? -5.322 4.512 -0.442 1.00 95.50 93 LEU A O 1
ATOM 767 N N . ILE A 1 94 ? -6.192 5.239 -2.373 1.00 95.12 94 ILE A N 1
ATOM 768 C CA . ILE A 1 94 ? -5.636 6.595 -2.256 1.00 95.12 94 ILE A CA 1
ATOM 769 C C . ILE A 1 94 ? -6.279 7.341 -1.088 1.00 95.12 94 ILE A C 1
ATOM 771 O O . ILE A 1 94 ? -5.565 8.001 -0.338 1.00 95.12 94 ILE A O 1
ATOM 775 N N . GLU A 1 95 ? -7.593 7.223 -0.917 1.00 97.00 95 GLU A N 1
ATOM 776 C CA . GLU A 1 95 ? -8.309 7.799 0.225 1.00 97.00 95 GLU A CA 1
ATOM 777 C C . GLU A 1 95 ? -7.826 7.203 1.546 1.00 97.00 95 GLU A C 1
ATOM 779 O O . GLU A 1 95 ? -7.422 7.951 2.429 1.00 97.00 95 GLU A O 1
ATOM 784 N N . LEU A 1 96 ? -7.736 5.871 1.646 1.00 97.56 96 LEU A N 1
ATOM 785 C CA . LEU A 1 96 ? -7.174 5.199 2.821 1.00 97.56 96 LEU A CA 1
ATOM 786 C C . LEU A 1 96 ? -5.786 5.750 3.186 1.00 97.56 96 LEU A C 1
ATOM 788 O O . LEU A 1 96 ? -5.506 6.014 4.351 1.00 97.56 96 LEU A O 1
ATOM 792 N N . LEU A 1 97 ? -4.908 5.926 2.195 1.00 96.88 97 LEU A N 1
ATOM 793 C CA . LEU A 1 97 ? -3.558 6.446 2.419 1.00 96.88 97 LEU A CA 1
ATOM 794 C C . LEU A 1 97 ? -3.545 7.910 2.873 1.00 96.88 97 LEU A C 1
ATOM 796 O O . LEU A 1 97 ? -2.666 8.288 3.645 1.00 96.88 97 LEU A O 1
ATOM 800 N N . ARG A 1 98 ? -4.490 8.729 2.399 1.00 97.44 98 ARG A N 1
ATOM 801 C CA . ARG A 1 98 ? -4.655 10.114 2.865 1.00 97.44 98 ARG A CA 1
ATOM 802 C C . ARG A 1 98 ? -5.122 10.154 4.313 1.00 97.44 98 ARG A C 1
ATOM 804 O O . ARG A 1 98 ? -4.570 10.920 5.091 1.00 97.44 98 ARG A O 1
ATOM 811 N N . ASP A 1 99 ? -6.059 9.292 4.681 1.00 97.62 99 ASP A N 1
ATOM 812 C CA . ASP A 1 99 ? -6.573 9.235 6.049 1.00 97.62 99 ASP A CA 1
ATOM 813 C C . ASP A 1 99 ? -5.493 8.754 7.028 1.00 97.62 99 ASP A C 1
ATOM 815 O O . ASP A 1 99 ? -5.348 9.306 8.115 1.00 97.62 99 ASP A O 1
ATOM 819 N N . VAL A 1 100 ? -4.667 7.781 6.620 1.00 97.38 100 VAL A N 1
ATOM 820 C CA . VAL A 1 100 ? -3.497 7.348 7.406 1.00 97.38 100 VAL A CA 1
ATOM 821 C C . VAL A 1 100 ? -2.478 8.481 7.546 1.00 97.38 100 VAL A C 1
ATOM 823 O O . VAL A 1 100 ? -1.919 8.666 8.620 1.00 97.38 100 VAL A O 1
ATOM 826 N N . GLN A 1 101 ? -2.258 9.277 6.494 1.00 96.12 101 GLN A N 1
ATOM 827 C CA . GLN A 1 101 ? -1.409 10.471 6.575 1.00 96.12 101 GLN A CA 1
ATOM 828 C C . GLN A 1 101 ? -1.934 11.494 7.572 1.00 96.12 101 GLN A C 1
ATOM 830 O O . GLN A 1 101 ? -1.159 11.946 8.409 1.00 96.12 101 GLN A O 1
ATOM 835 N N . ALA A 1 102 ? -3.227 11.804 7.528 1.00 95.62 102 ALA A N 1
ATOM 836 C CA . ALA A 1 102 ? -3.834 12.721 8.481 1.00 95.62 102 ALA A CA 1
ATOM 837 C C . ALA A 1 102 ? -3.727 12.198 9.926 1.00 95.62 102 ALA A C 1
ATOM 839 O O . ALA A 1 102 ? -3.425 12.969 10.833 1.00 95.62 102 ALA A O 1
ATOM 840 N N . ALA A 1 103 ? -3.921 10.893 10.144 1.00 94.88 103 ALA A N 1
ATOM 841 C CA . ALA A 1 103 ? -3.779 10.278 11.463 1.00 94.88 103 ALA A CA 1
ATOM 842 C C . ALA A 1 103 ? -2.334 10.344 11.991 1.00 94.88 103 ALA A C 1
ATOM 844 O O . ALA A 1 103 ? -2.122 10.660 13.161 1.00 94.88 103 ALA A O 1
ATOM 845 N N . ASP A 1 104 ? -1.342 10.087 11.133 1.00 93.44 104 ASP A N 1
ATOM 846 C CA . ASP A 1 104 ? 0.075 10.182 11.502 1.00 93.44 104 ASP A CA 1
ATOM 847 C C . ASP A 1 104 ? 0.473 11.626 11.859 1.00 93.44 104 ASP A C 1
ATOM 849 O O . ASP A 1 104 ? 1.206 11.848 12.822 1.00 93.44 104 ASP A O 1
ATOM 853 N N . GLU A 1 105 ? -0.035 12.616 11.118 1.00 93.56 105 GLU A N 1
ATOM 854 C CA . GLU A 1 105 ? 0.200 14.043 11.385 1.00 93.56 105 GLU A CA 1
ATOM 855 C C . GLU A 1 105 ? -0.442 14.498 12.700 1.00 93.56 105 GLU A C 1
ATOM 857 O O . GLU A 1 105 ? 0.189 15.211 13.478 1.00 93.56 105 GLU A O 1
ATOM 862 N N . GLN A 1 106 ? -1.666 14.047 12.988 1.00 91.44 106 GLN A N 1
ATOM 863 C CA . GLN A 1 106 ? -2.338 14.326 14.261 1.00 91.44 106 GLN A CA 1
ATOM 864 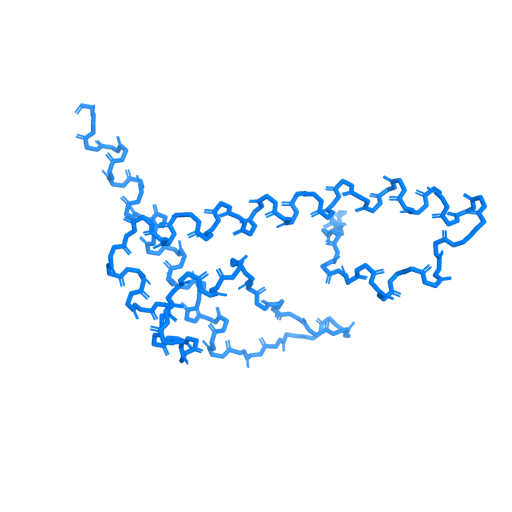C C . GLN A 1 106 ? -1.583 13.717 15.448 1.00 91.44 106 GLN A C 1
ATOM 866 O O . GLN A 1 106 ? -1.430 14.371 16.481 1.00 91.44 106 GLN A O 1
ATOM 871 N N . ALA A 1 107 ? -1.076 12.489 15.303 1.00 87.19 107 ALA A N 1
ATOM 872 C CA . ALA A 1 107 ? -0.270 11.843 16.336 1.00 87.19 107 ALA A CA 1
ATOM 873 C C . ALA A 1 107 ? 1.055 12.589 16.574 1.00 87.19 107 ALA A C 1
ATOM 875 O O . ALA A 1 107 ? 1.446 12.794 17.722 1.00 87.19 107 ALA A O 1
ATOM 876 N N . ALA A 1 108 ? 1.714 13.052 15.506 1.00 84.44 108 ALA A N 1
ATOM 877 C CA . ALA A 1 108 ? 2.944 13.834 15.603 1.00 84.44 108 ALA A CA 1
ATOM 878 C C . ALA A 1 108 ? 2.719 15.200 16.278 1.00 84.44 108 ALA A C 1
ATOM 880 O O . ALA A 1 108 ? 3.481 15.564 17.168 1.00 84.44 108 ALA A O 1
ATOM 881 N N . GLY A 1 109 ? 1.649 15.916 15.914 1.00 75.94 109 GLY A N 1
ATOM 882 C CA . GLY A 1 109 ? 1.308 17.219 16.501 1.00 75.94 109 GLY A CA 1
ATOM 883 C C . GLY A 1 109 ? 0.736 17.164 17.924 1.00 75.94 109 GLY A C 1
ATOM 884 O O . GLY A 1 109 ? 0.693 18.186 18.593 1.00 75.94 109 GLY A O 1
ATOM 885 N N . SER A 1 110 ? 0.314 15.993 18.413 1.00 66.62 110 SER A N 1
ATOM 886 C CA . SER A 1 110 ? -0.147 15.818 19.806 1.00 66.62 110 SER A CA 1
ATOM 887 C C . SER A 1 110 ? 0.993 15.555 20.799 1.00 66.62 110 SER A C 1
ATOM 889 O O . SER A 1 110 ? 0.735 15.333 21.980 1.00 66.62 110 SER A O 1
ATOM 891 N N . THR A 1 111 ? 2.240 15.508 20.319 1.00 60.16 111 THR A N 1
ATOM 892 C CA . THR A 1 111 ? 3.429 15.187 21.127 1.00 60.16 111 THR A CA 1
ATOM 893 C C . THR A 1 111 ? 4.228 16.448 21.520 1.00 60.16 111 THR A C 1
ATOM 895 O O . THR A 1 111 ? 5.304 16.325 22.102 1.00 60.16 111 THR A O 1
ATOM 898 N N . GLU A 1 112 ? 3.710 17.649 21.228 1.00 48.22 112 GLU A N 1
ATOM 899 C CA . GLU A 1 112 ? 4.283 18.955 21.620 1.00 48.22 112 GLU A CA 1
ATOM 900 C C . GLU A 1 112 ? 3.552 19.607 22.802 1.00 48.22 112 GLU A C 1
ATOM 902 O O . GLU A 1 112 ? 2.307 19.482 22.889 1.00 48.22 112 GLU A O 1
#

pLDDT: mean 83.96, std 15.19, range [30.67, 97.81]

Sequence (112 aa):
MATDSPRASSVWTEMPFMRGPIGAERLRAWLPTQRTNRTRATNRRERVLAHDWARTRLCQILQLTDARKWNGYVPPGVDEHGRPVRDERRHALIELLRDVQAADEQAAGSTE

Organism: NCBI:txid338584

Foldseek 3Di:
DPPPLPDPDDPVRLVVVLDDPVSVVVCVVCVVSVVVVQVQLQVLLVLLVVDPVSQVLLCVLVVHPGSNPRSSDADDQADPVRHGDDDPSNVSSVVSSVVSVVVVVVVVVVVD

Radius of gyration: 17.27 Å; chains: 1; bounding box: 40×32×45 Å